Protein AF-A0A2E9QTX5-F1 (afdb_monomer_lite)

Foldseek 3Di:
DPPPDPVVVVVVVVVVVPPPPPDDDPDDDPDPDLPQCADAQDKDFAPDDDPAWPFDGFMWGQHPSNDTDDGPPTDAADPDADAPPQTRRNRPRDGRPPD

pLDDT: mean 77.09, std 17.03, range [49.81, 96.06]

Radius of gyration: 29.57 Å; chains: 1; bounding box: 47×51×84 Å

Structure (mmCIF, N/CA/C/O backbone):
data_AF-A0A2E9QTX5-F1
#
_entry.id   AF-A0A2E9QTX5-F1
#
loop_
_atom_site.group_PDB
_atom_site.id
_atom_site.type_symbol
_atom_site.label_atom_id
_atom_site.label_alt_id
_atom_site.label_comp_id
_atom_site.label_asym_id
_atom_site.label_entity_id
_atom_site.label_seq_id
_atom_site.pdbx_PDB_ins_code
_atom_site.Cartn_x
_atom_site.Cartn_y
_atom_site.Cartn_z
_atom_site.occupancy
_atom_site.B_iso_or_equiv
_atom_site.auth_seq_id
_atom_site.auth_comp_id
_atom_site.auth_asym_id
_atom_site.auth_atom_id
_atom_site.pdbx_PDB_model_num
ATOM 1 N N . MET A 1 1 ? -26.611 42.057 64.306 1.00 53.81 1 MET A N 1
ATOM 2 C CA . MET A 1 1 ? -26.117 42.744 63.089 1.00 53.81 1 MET A CA 1
ATOM 3 C C . MET A 1 1 ? -24.756 42.176 62.690 1.00 53.81 1 MET A C 1
ATOM 5 O O . MET A 1 1 ? -23.754 42.643 63.208 1.00 53.81 1 MET A O 1
ATOM 9 N N . LYS A 1 2 ? -24.705 41.126 61.858 1.00 53.16 2 LYS A N 1
ATOM 10 C CA . LYS A 1 2 ? -23.488 40.631 61.167 1.00 53.16 2 LYS A CA 1
ATOM 11 C C . LYS A 1 2 ? -23.891 39.534 60.163 1.00 53.16 2 LYS A C 1
ATOM 13 O O . LYS A 1 2 ? -23.392 38.423 60.193 1.00 53.16 2 LYS A O 1
ATOM 18 N N . LEU A 1 3 ? -24.843 39.861 59.285 1.00 52.75 3 LEU A N 1
ATOM 19 C CA . LEU A 1 3 ? -25.318 38.980 58.206 1.00 52.75 3 LEU A CA 1
ATOM 20 C C . LEU A 1 3 ? -24.859 39.477 56.816 1.00 52.75 3 LEU A C 1
ATOM 22 O O . LEU A 1 3 ? -25.547 39.262 55.831 1.00 52.75 3 LEU A O 1
ATOM 26 N N . SER A 1 4 ? -23.733 40.204 56.733 1.00 59.56 4 SER A N 1
ATOM 27 C CA . SER A 1 4 ? -23.354 40.972 55.524 1.00 59.56 4 SER A CA 1
ATOM 28 C C . SER A 1 4 ? -21.885 40.823 55.086 1.00 59.56 4 SER A C 1
ATOM 30 O O . SER A 1 4 ? -21.352 41.662 54.373 1.00 59.56 4 SER A O 1
ATOM 32 N N . ARG A 1 5 ? -21.167 39.781 55.529 1.00 57.72 5 ARG A N 1
ATOM 33 C CA . ARG A 1 5 ? -19.765 39.560 55.092 1.00 57.72 5 ARG A CA 1
ATOM 34 C C . ARG A 1 5 ? -19.492 38.195 54.473 1.00 57.72 5 ARG A C 1
ATOM 36 O O . ARG A 1 5 ? -18.576 38.078 53.672 1.00 57.72 5 ARG A O 1
ATOM 43 N N . VAL A 1 6 ? -20.316 37.192 54.770 1.00 56.25 6 VAL A N 1
ATOM 44 C CA . VAL A 1 6 ? -20.178 35.853 54.173 1.00 56.25 6 VAL A CA 1
ATOM 45 C C . VAL A 1 6 ? -20.800 35.810 52.773 1.00 56.25 6 VAL A C 1
ATOM 47 O O . VAL A 1 6 ? -20.223 35.226 51.865 1.00 56.25 6 VAL A O 1
ATOM 50 N N . LEU A 1 7 ? -21.915 36.516 52.555 1.00 53.38 7 LEU A N 1
ATOM 51 C CA . LEU A 1 7 ? -22.621 36.509 51.269 1.00 53.38 7 LEU A CA 1
ATOM 52 C C . LEU A 1 7 ? -21.856 37.241 50.145 1.00 53.38 7 LEU A C 1
ATOM 54 O O . LEU A 1 7 ? -22.000 36.893 48.977 1.00 53.38 7 LEU A O 1
ATOM 58 N N . TRP A 1 8 ? -20.997 38.208 50.488 1.00 52.06 8 TRP A N 1
ATOM 59 C CA . TRP A 1 8 ? -20.200 38.959 49.505 1.00 52.06 8 TRP A CA 1
ATOM 60 C C . TRP A 1 8 ? -18.969 38.180 49.009 1.00 52.06 8 TRP A C 1
ATOM 62 O O . TRP A 1 8 ? -18.573 38.318 47.856 1.00 52.06 8 TRP A O 1
ATOM 72 N N . LEU A 1 9 ? -18.411 37.289 49.838 1.00 53.41 9 LEU A N 1
ATOM 73 C CA . LEU A 1 9 ? -17.314 36.399 49.438 1.00 53.41 9 LEU A CA 1
ATOM 74 C C . LEU A 1 9 ? -17.781 35.306 48.465 1.00 53.41 9 LEU A C 1
ATOM 76 O O . LEU A 1 9 ? -17.058 34.986 47.527 1.00 53.41 9 LEU A O 1
ATOM 80 N N . VAL A 1 10 ? -19.001 34.785 48.625 1.00 56.72 10 VAL A N 1
ATOM 81 C CA . VAL A 1 10 ? -19.537 33.731 47.741 1.00 56.72 10 VAL A CA 1
ATOM 82 C C . VAL A 1 10 ? -19.856 34.270 46.338 1.00 56.72 10 VAL A C 1
ATOM 84 O O . VAL A 1 10 ? -19.651 33.573 45.350 1.00 56.72 10 VAL A O 1
ATOM 87 N N . MET A 1 11 ? -20.278 35.532 46.221 1.00 54.53 11 MET A N 1
ATOM 88 C CA . MET A 1 11 ? -20.607 36.153 44.928 1.00 54.53 11 MET A CA 1
ATOM 89 C C . MET A 1 11 ? -19.370 36.518 44.082 1.00 54.53 11 MET A C 1
ATOM 91 O O . MET A 1 11 ? -19.462 36.526 42.858 1.00 54.53 11 MET A O 1
ATOM 95 N N . CYS A 1 12 ? -18.203 36.764 44.694 1.00 52.91 12 CYS A N 1
ATOM 96 C CA . CYS A 1 12 ? -16.970 37.072 43.950 1.00 52.91 12 CYS A CA 1
ATOM 97 C C . CYS A 1 12 ? -16.280 35.827 43.370 1.00 52.91 12 CYS A C 1
ATOM 99 O O . CYS A 1 12 ? -15.712 35.893 42.283 1.00 52.91 12 CYS A O 1
ATOM 101 N N . VAL A 1 13 ? -16.336 34.680 44.056 1.00 55.06 13 VAL A N 1
ATOM 102 C CA . VAL A 1 13 ? -15.644 33.459 43.595 1.00 55.06 13 VAL A CA 1
ATOM 103 C C . VAL A 1 13 ? -16.337 32.847 42.369 1.00 55.06 13 VAL A C 1
ATOM 105 O O . VAL A 1 13 ? -15.664 32.316 41.491 1.00 55.06 13 VAL A O 1
ATOM 108 N N . CYS A 1 14 ? -17.657 33.006 42.229 1.00 51.28 14 CYS A N 1
ATOM 109 C CA . CYS A 1 14 ? -18.395 32.507 41.062 1.00 51.28 14 CYS A CA 1
ATOM 110 C C . CYS A 1 14 ? -18.106 33.284 39.762 1.00 51.28 14 CYS A C 1
ATOM 112 O O . CYS A 1 14 ? -18.228 32.716 38.678 1.00 51.28 14 CYS A O 1
ATOM 114 N N . ALA A 1 15 ? -17.690 34.555 39.845 1.00 51.72 15 ALA A N 1
ATOM 115 C CA . ALA A 1 15 ? -17.413 35.385 38.668 1.00 51.72 15 ALA A CA 1
ATOM 116 C C . ALA A 1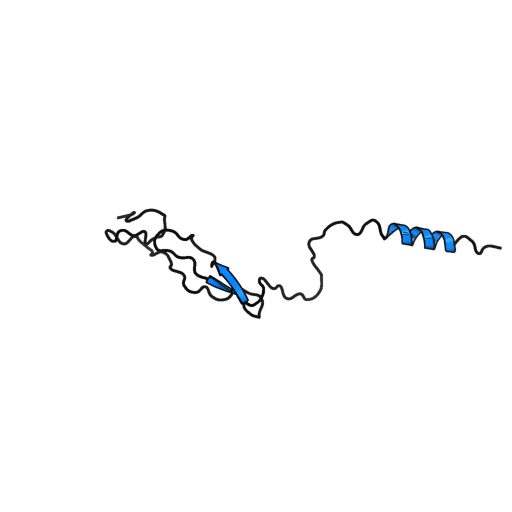 15 ? -16.031 35.122 38.033 1.00 51.72 15 ALA A C 1
ATOM 118 O O . ALA A 1 15 ? -15.837 35.406 36.854 1.00 51.72 15 ALA A O 1
ATOM 119 N N . PHE A 1 16 ? -15.078 34.542 38.772 1.00 51.06 16 PHE A N 1
ATOM 120 C CA . PHE A 1 16 ? -13.738 34.231 38.249 1.00 51.06 16 PHE A CA 1
ATOM 121 C C . PHE A 1 16 ? -13.630 32.858 37.573 1.00 51.06 16 PHE A C 1
ATOM 123 O O . PHE A 1 16 ? -12.691 32.625 36.816 1.00 51.06 16 PHE A O 1
ATOM 130 N N . ILE A 1 17 ? -14.592 31.957 37.795 1.00 54.03 17 ILE A N 1
ATOM 131 C CA . ILE A 1 17 ? -14.564 30.599 37.222 1.00 54.03 17 ILE A CA 1
ATOM 132 C C . ILE A 1 17 ? -14.967 30.602 35.732 1.00 54.03 17 ILE A C 1
ATOM 134 O O . ILE A 1 17 ? -14.621 29.683 34.997 1.00 54.03 17 ILE A O 1
ATOM 138 N N . TRP A 1 18 ? -15.617 31.663 35.242 1.00 50.91 18 TRP A N 1
ATOM 139 C CA . TRP A 1 18 ? -16.029 31.770 33.835 1.00 50.91 18 TRP A CA 1
ATOM 140 C C . TRP A 1 18 ? -14.955 32.310 32.875 1.00 50.91 18 TRP A C 1
ATOM 142 O O . TRP A 1 18 ? -15.164 32.250 31.667 1.00 50.91 18 TRP A O 1
ATOM 152 N N . LEU A 1 19 ? -13.802 32.807 33.352 1.00 52.25 19 LEU A N 1
ATOM 153 C CA . LEU A 1 19 ? -12.812 33.466 32.477 1.00 52.25 19 LEU A CA 1
ATOM 154 C C . LEU A 1 19 ? -11.597 32.607 32.075 1.00 52.25 19 LEU A C 1
ATOM 156 O O . LEU A 1 19 ? -10.712 33.103 31.382 1.00 52.25 19 LEU A O 1
ATOM 160 N N . THR A 1 20 ? -11.516 31.335 32.475 1.00 54.94 20 THR A N 1
ATOM 161 C CA . THR A 1 20 ? -10.357 30.471 32.153 1.00 54.94 20 THR A CA 1
ATOM 162 C C . THR A 1 20 ? -10.678 29.245 31.295 1.00 54.94 20 THR A C 1
ATOM 164 O O . THR A 1 20 ? -9.761 28.503 30.948 1.00 54.94 20 THR A O 1
ATOM 167 N N . ALA A 1 21 ? -11.922 29.056 30.847 1.00 53.56 21 ALA A N 1
ATOM 168 C CA . ALA A 1 21 ? -12.326 27.910 30.019 1.00 53.56 21 ALA A CA 1
ATOM 169 C C . ALA A 1 21 ? -11.963 28.030 28.518 1.00 53.56 21 ALA A C 1
ATOM 171 O O . ALA A 1 21 ? -12.624 27.443 27.668 1.00 53.56 21 ALA A O 1
ATOM 172 N N . ALA A 1 22 ? -10.911 28.778 28.172 1.00 55.12 22 ALA A N 1
ATOM 173 C CA . ALA A 1 22 ? -10.412 28.896 26.800 1.00 55.12 22 ALA A CA 1
ATOM 174 C C . ALA A 1 22 ? -8.886 28.738 26.748 1.00 55.12 22 ALA A C 1
ATOM 176 O O . ALA A 1 22 ? -8.150 29.608 26.290 1.00 55.12 22 ALA A O 1
ATOM 177 N N . ARG A 1 23 ? -8.390 27.600 27.229 1.00 57.97 23 ARG A N 1
ATOM 178 C CA . ARG A 1 23 ? -7.135 27.035 26.729 1.00 57.97 23 ARG A CA 1
ATOM 179 C C . ARG A 1 23 ? -7.491 25.706 26.087 1.0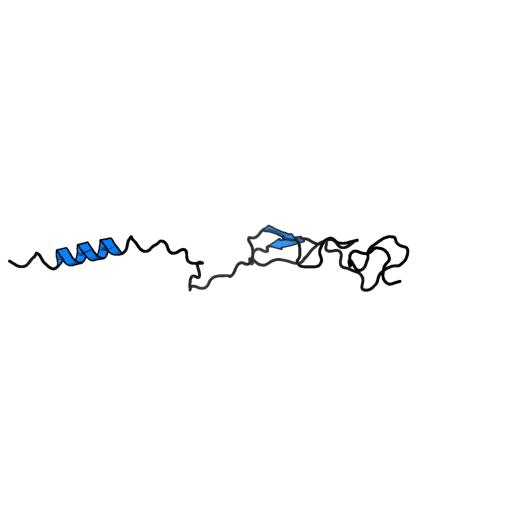0 57.97 23 ARG A C 1
ATOM 181 O O . ARG A 1 23 ? -7.839 24.765 26.790 1.00 57.97 23 ARG A O 1
ATOM 188 N N . GLY A 1 24 ? -7.478 25.685 24.754 1.00 55.94 24 GLY A N 1
ATOM 189 C CA . GLY A 1 24 ? -7.676 24.484 23.953 1.00 55.94 24 GLY A CA 1
ATOM 190 C C . GLY A 1 24 ? -6.670 23.422 24.371 1.00 55.94 24 GLY A C 1
ATOM 191 O O . GLY A 1 24 ? -5.486 23.523 24.063 1.00 55.94 24 GLY A O 1
ATOM 192 N N . GLY A 1 25 ? -7.160 22.450 25.132 1.00 50.28 25 GLY A N 1
ATOM 193 C CA . GLY A 1 25 ? -6.478 21.201 25.395 1.00 50.28 25 GLY A CA 1
ATOM 194 C C . GLY A 1 25 ? -6.751 20.240 24.248 1.00 50.28 25 GLY A C 1
ATOM 195 O O . GLY A 1 25 ? -7.894 20.084 23.818 1.00 50.28 25 GLY A O 1
ATOM 196 N N . SER A 1 26 ? -5.705 19.567 23.783 1.00 59.75 26 SER A N 1
ATOM 197 C CA . SER A 1 26 ? -5.839 18.223 23.238 1.00 59.75 26 SER A CA 1
ATOM 198 C C . SER A 1 26 ? -6.479 17.359 24.326 1.00 59.75 26 SER A C 1
ATOM 200 O O . SER A 1 26 ? -5.894 17.101 25.378 1.00 59.75 26 SER A O 1
ATOM 202 N N . ALA A 1 27 ? -7.742 17.013 24.097 1.00 52.31 27 ALA A N 1
ATOM 203 C CA . ALA A 1 27 ? -8.559 16.197 24.972 1.00 52.31 27 ALA A CA 1
ATOM 204 C C . ALA A 1 27 ? -7.905 14.824 25.197 1.00 52.31 27 ALA A C 1
ATOM 206 O O . ALA A 1 27 ? -7.913 13.971 24.318 1.00 52.31 27 ALA A O 1
ATOM 207 N N . GLY A 1 28 ? -7.347 14.616 26.388 1.00 54.41 28 GLY A N 1
ATOM 208 C CA . GLY A 1 28 ? -7.042 13.299 26.934 1.00 54.41 28 GLY A CA 1
ATOM 209 C C . GLY A 1 28 ? -7.897 13.088 28.176 1.00 54.41 28 GLY A C 1
ATOM 210 O O . GLY A 1 28 ? -7.574 13.610 29.242 1.00 54.41 28 GLY A O 1
ATOM 211 N N . CYS A 1 29 ? -9.014 12.375 28.042 1.00 50.88 29 CYS A N 1
ATOM 212 C CA . CYS A 1 29 ? -9.846 11.988 29.178 1.00 50.88 29 CYS A CA 1
ATOM 213 C C . CYS A 1 29 ? -9.294 10.699 29.805 1.00 50.88 29 CYS A C 1
ATOM 215 O O . CYS A 1 29 ? -9.139 9.681 29.138 1.00 50.88 29 CYS A O 1
ATOM 217 N N . LEU A 1 30 ? -9.017 10.744 31.110 1.00 57.69 30 LEU A N 1
ATOM 218 C CA . LEU A 1 30 ? -8.712 9.578 31.937 1.00 57.69 30 LEU A CA 1
ATOM 219 C C . LEU A 1 30 ? -10.015 8.819 32.232 1.00 57.69 30 LEU A C 1
ATOM 221 O O . LEU A 1 30 ? -10.738 9.147 33.169 1.00 57.69 30 LEU A O 1
ATOM 225 N N . GLY A 1 31 ? -10.326 7.820 31.415 1.00 49.81 31 GLY A N 1
ATOM 226 C CA . GLY A 1 31 ? -11.432 6.883 31.616 1.00 49.81 31 GLY A CA 1
ATOM 227 C C . GLY A 1 31 ? -11.444 5.903 30.456 1.00 49.81 31 GLY A C 1
ATOM 228 O O . GLY A 1 31 ? -11.350 6.375 29.336 1.00 49.81 31 GLY A O 1
ATOM 229 N N . GLY A 1 32 ? -11.477 4.591 30.726 1.00 55.19 32 GLY A N 1
ATOM 230 C CA . GLY A 1 32 ? -11.273 3.492 29.764 1.00 55.19 32 GLY A CA 1
ATOM 231 C C . GLY A 1 32 ? -11.786 3.772 28.351 1.00 55.19 32 GLY A C 1
ATOM 232 O O . GLY A 1 32 ? -12.929 3.462 28.030 1.00 55.19 32 GLY A O 1
ATOM 233 N N . TYR A 1 33 ? -10.927 4.383 27.539 1.00 59.94 33 TYR A N 1
ATOM 234 C CA . TYR A 1 33 ? -11.237 4.849 26.204 1.00 59.94 33 TYR A CA 1
ATOM 235 C C . TYR A 1 33 ? -10.680 3.812 25.242 1.00 59.94 33 TYR A C 1
ATOM 237 O O . TYR A 1 33 ? -9.483 3.530 25.228 1.00 59.94 33 TYR A O 1
ATOM 245 N N . GLU A 1 34 ? -11.572 3.207 24.473 1.00 65.00 34 GLU A N 1
ATOM 246 C CA . GLU A 1 34 ? -11.195 2.453 23.290 1.00 65.00 34 GLU A CA 1
ATOM 247 C C . GLU A 1 34 ? -10.500 3.441 22.343 1.00 65.00 34 GLU A C 1
ATOM 249 O O . GLU A 1 34 ? -11.093 4.439 21.927 1.00 65.00 34 GLU A O 1
ATOM 254 N N . TYR A 1 35 ? -9.196 3.263 22.113 1.00 71.38 35 TYR A N 1
ATOM 255 C CA . TYR A 1 35 ? -8.451 4.094 21.172 1.00 71.38 35 TYR A CA 1
ATOM 256 C C . TYR A 1 35 ? -8.811 3.633 19.764 1.00 71.38 35 TYR A C 1
ATOM 258 O O . TYR A 1 35 ? -8.271 2.654 19.258 1.00 71.38 35 TYR A O 1
ATOM 266 N N . VAL A 1 36 ? -9.770 4.328 19.167 1.00 83.19 36 VAL A N 1
ATOM 267 C CA . VAL A 1 36 ? -10.227 4.082 17.805 1.00 83.19 36 VAL A CA 1
ATOM 268 C C . VAL A 1 36 ? -9.297 4.864 16.864 1.00 83.19 36 VAL A C 1
ATOM 270 O O . VAL A 1 36 ? -9.312 6.094 16.861 1.00 83.19 36 VAL A O 1
ATOM 273 N N . GLU A 1 37 ? -8.444 4.169 16.106 1.00 88.19 37 GLU A N 1
ATOM 274 C CA . GLU A 1 37 ? -7.513 4.763 15.129 1.00 88.19 37 GLU A CA 1
ATOM 275 C C . GLU A 1 37 ? -8.255 5.374 13.925 1.00 88.19 37 GLU A C 1
ATOM 277 O O . GLU A 1 37 ? -7.757 6.313 13.301 1.00 88.19 37 GLU A O 1
ATOM 282 N N . CYS A 1 38 ? -9.438 4.856 13.586 1.00 92.62 38 CYS A N 1
ATOM 283 C CA . CYS A 1 38 ? -10.237 5.298 12.442 1.00 92.62 38 CYS A CA 1
ATOM 284 C C . CYS A 1 38 ? -11.737 5.074 12.635 1.00 92.62 38 CYS A C 1
ATOM 286 O O . CYS A 1 38 ? -12.156 4.284 13.475 1.00 92.62 38 CYS A O 1
ATOM 288 N N . LYS A 1 39 ? -12.577 5.742 11.840 1.00 93.81 39 LYS A N 1
ATOM 289 C CA . LYS A 1 39 ? -14.026 5.505 11.884 1.00 93.81 39 LYS A CA 1
ATOM 290 C C . LYS A 1 39 ? -14.403 4.305 11.015 1.00 93.81 39 LYS A C 1
ATOM 292 O O . LYS A 1 39 ? -13.988 4.257 9.866 1.00 93.81 39 LYS A O 1
ATOM 297 N N . GLU A 1 40 ? -15.246 3.395 11.511 1.00 94.56 40 GLU A N 1
ATOM 298 C CA . GLU A 1 40 ? -15.770 2.256 10.735 1.00 94.56 40 GLU A CA 1
ATOM 299 C C . GLU A 1 40 ? -16.224 2.670 9.322 1.00 94.56 40 GLU A C 1
ATOM 301 O O . GLU A 1 40 ? -16.946 3.659 9.142 1.00 94.56 40 GLU A O 1
ATOM 306 N N . GLY A 1 41 ? -15.772 1.910 8.320 1.00 92.94 41 GLY A N 1
ATOM 307 C CA . GLY A 1 41 ? -16.090 2.141 6.911 1.00 92.94 41 GLY A CA 1
ATOM 308 C C . GLY A 1 41 ? -15.302 3.275 6.248 1.00 92.94 41 GLY A C 1
ATOM 309 O O . GLY A 1 41 ? -15.451 3.491 5.047 1.00 92.94 41 GLY A O 1
ATOM 310 N N . GLU A 1 42 ? -14.451 3.993 6.983 1.00 95.69 42 GLU A N 1
ATOM 311 C CA . GLU A 1 42 ? -13.487 4.919 6.392 1.00 95.69 42 GLU A CA 1
ATOM 312 C C . GLU A 1 42 ? -12.493 4.150 5.508 1.00 95.69 42 GLU A C 1
ATOM 314 O O . GLU A 1 42 ? -12.085 3.037 5.842 1.00 95.69 42 GLU A O 1
ATOM 319 N N . GLU A 1 43 ? -12.096 4.736 4.377 1.00 95.06 43 GLU A N 1
ATOM 320 C CA . GLU A 1 43 ? -11.076 4.178 3.486 1.00 95.06 43 GLU A CA 1
ATOM 321 C C . GLU A 1 43 ? -9.833 5.065 3.484 1.00 95.06 43 GLU A C 1
ATOM 323 O O . GLU A 1 43 ? -9.929 6.287 3.353 1.00 95.06 43 GLU A O 1
ATOM 328 N N . ARG A 1 44 ? -8.651 4.444 3.525 1.00 93.19 44 ARG A N 1
ATOM 329 C CA . ARG A 1 44 ? -7.385 5.131 3.244 1.00 93.19 44 ARG A CA 1
ATOM 330 C C . ARG A 1 44 ? -6.499 4.315 2.313 1.00 93.19 44 ARG A C 1
ATOM 332 O O . ARG A 1 44 ? -6.647 3.098 2.184 1.00 93.19 44 ARG A O 1
ATOM 339 N N . ALA A 1 45 ? -5.540 4.992 1.689 1.00 92.19 45 ALA A N 1
ATOM 340 C CA . ALA A 1 45 ? -4.448 4.317 1.002 1.00 92.19 45 ALA A CA 1
ATOM 341 C C . ALA A 1 45 ? -3.632 3.488 2.005 1.00 92.19 45 ALA A C 1
ATOM 343 O O . ALA A 1 45 ? -3.467 3.862 3.172 1.00 92.19 45 ALA A O 1
ATOM 344 N N . CYS A 1 46 ? -3.119 2.346 1.569 1.00 91.06 46 CYS A N 1
ATOM 345 C CA . CYS A 1 46 ? -2.245 1.560 2.420 1.00 91.06 46 CYS A CA 1
ATOM 346 C C . CYS A 1 46 ? -0.911 2.271 2.676 1.00 91.06 46 CYS A C 1
ATOM 348 O O . CYS A 1 46 ? -0.410 2.956 1.785 1.00 91.06 46 CYS A O 1
ATOM 350 N N . PRO A 1 47 ? -0.279 2.060 3.841 1.00 84.88 47 PRO A N 1
ATOM 351 C CA . PRO A 1 47 ? 1.031 2.625 4.118 1.00 84.88 47 PRO A CA 1
ATOM 352 C C . PRO A 1 47 ? 2.079 1.822 3.342 1.00 84.88 47 PRO A C 1
ATOM 354 O O . PRO A 1 47 ? 2.106 0.593 3.431 1.00 84.88 47 PRO A O 1
ATOM 357 N N . GLY A 1 48 ? 2.928 2.478 2.563 1.00 77.94 48 GLY A N 1
ATOM 358 C CA . GLY A 1 48 ? 3.890 1.788 1.707 1.00 77.94 48 GLY A CA 1
ATOM 359 C C . GLY A 1 48 ? 4.479 2.702 0.637 1.00 77.94 48 GLY A C 1
ATOM 360 O O . GLY A 1 48 ? 4.268 3.916 0.711 1.00 77.94 48 GLY A O 1
ATOM 361 N N . PRO A 1 49 ? 5.223 2.134 -0.329 1.00 70.50 49 PRO A N 1
ATOM 362 C CA . PRO A 1 49 ? 5.806 2.905 -1.417 1.00 70.50 49 PRO A CA 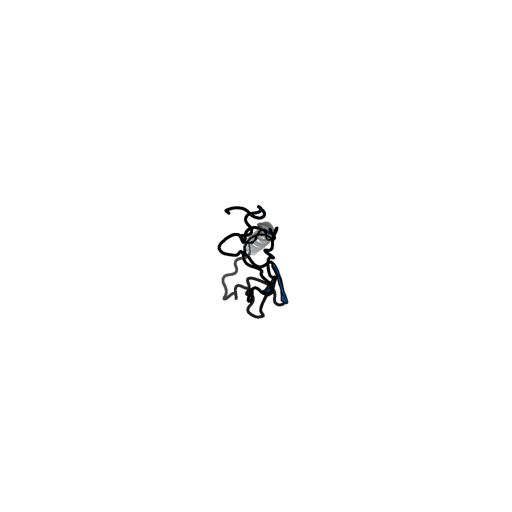1
ATOM 363 C C . PRO A 1 49 ? 4.720 3.649 -2.198 1.00 70.50 49 PRO A C 1
ATOM 365 O O . PRO A 1 49 ? 3.570 3.207 -2.295 1.00 70.50 49 PRO A O 1
ATOM 368 N N . ALA A 1 50 ? 5.094 4.825 -2.700 1.00 71.81 50 ALA A N 1
ATOM 369 C CA . ALA A 1 50 ? 4.222 5.644 -3.526 1.00 71.81 50 ALA A CA 1
ATOM 370 C C . ALA A 1 50 ? 3.846 4.902 -4.820 1.00 71.81 50 ALA A C 1
ATOM 372 O O . ALA A 1 50 ? 4.445 3.888 -5.169 1.00 71.81 50 ALA A O 1
ATOM 373 N N . ALA A 1 51 ? 2.846 5.423 -5.532 1.00 81.88 51 ALA A N 1
ATOM 374 C CA . ALA A 1 51 ? 2.463 4.914 -6.844 1.00 81.88 51 ALA A CA 1
ATOM 375 C C . ALA A 1 51 ? 3.560 5.232 -7.881 1.00 81.88 51 ALA A C 1
ATOM 377 O O . ALA A 1 51 ? 3.483 6.252 -8.567 1.00 81.88 51 ALA A O 1
ATOM 378 N N . VAL A 1 52 ? 4.605 4.408 -7.917 1.00 86.00 52 VAL A N 1
ATOM 379 C CA . VAL A 1 52 ? 5.790 4.545 -8.772 1.00 86.00 52 VAL A CA 1
ATOM 380 C C . VAL A 1 52 ? 5.888 3.302 -9.647 1.00 86.00 52 VAL A C 1
ATOM 382 O O . VAL A 1 52 ? 5.686 2.195 -9.155 1.00 86.00 52 VAL A O 1
ATOM 385 N N . GLY A 1 53 ? 6.145 3.487 -10.943 1.00 84.88 53 GLY A N 1
ATOM 386 C CA . GLY A 1 53 ? 6.219 2.373 -11.882 1.00 84.88 53 GLY A CA 1
ATOM 387 C C . GLY A 1 53 ? 4.927 1.556 -11.912 1.00 84.88 53 GLY A C 1
ATOM 388 O O . GLY A 1 53 ? 3.831 2.099 -12.094 1.00 84.88 53 GLY A O 1
ATOM 389 N N . ILE A 1 54 ? 5.059 0.242 -11.723 1.00 87.00 54 ILE A N 1
ATOM 390 C CA . ILE A 1 54 ? 3.914 -0.673 -11.625 1.00 87.00 54 ILE A CA 1
ATOM 391 C C . ILE A 1 54 ? 3.285 -0.716 -10.228 1.00 87.00 54 ILE A C 1
ATOM 393 O O . ILE A 1 54 ? 2.177 -1.239 -10.080 1.00 87.00 54 ILE A O 1
ATOM 397 N N . CYS A 1 55 ? 3.960 -0.187 -9.202 1.00 89.00 55 CYS A N 1
ATOM 398 C CA . CYS A 1 55 ? 3.464 -0.242 -7.837 1.00 89.00 55 CYS A CA 1
ATOM 399 C C . CYS A 1 55 ? 2.229 0.631 -7.672 1.00 89.00 55 CYS A C 1
ATOM 401 O O . CYS A 1 55 ? 2.228 1.832 -7.947 1.00 89.00 55 CYS A O 1
ATOM 403 N N . THR A 1 56 ? 1.173 0.034 -7.128 1.00 87.81 56 THR A N 1
ATOM 404 C CA . THR A 1 56 ? -0.041 0.748 -6.752 1.00 87.81 56 THR A CA 1
ATOM 405 C C . THR A 1 56 ? -0.259 0.623 -5.253 1.00 87.81 56 THR A C 1
ATOM 407 O O . THR A 1 56 ? -0.302 -0.499 -4.727 1.00 87.81 56 THR A O 1
ATOM 410 N N . PRO A 1 57 ? -0.455 1.745 -4.538 1.00 84.62 57 PRO A N 1
ATOM 411 C CA . PRO A 1 57 ? -0.882 1.676 -3.157 1.00 84.62 57 PRO A CA 1
ATOM 412 C C . PRO A 1 57 ? -2.274 1.042 -3.136 1.00 84.62 57 PRO A C 1
ATOM 414 O O . PRO A 1 57 ? -3.210 1.532 -3.768 1.00 84.62 57 PRO A O 1
ATOM 417 N N . GLY A 1 58 ? -2.399 -0.071 -2.417 1.00 90.88 58 GLY A N 1
ATOM 418 C CA . GLY A 1 58 ? -3.699 -0.671 -2.149 1.00 90.88 58 GLY A CA 1
ATOM 419 C C . GLY A 1 58 ? -4.577 0.245 -1.292 1.00 90.88 58 GLY A C 1
ATOM 420 O O . GLY A 1 58 ? -4.172 1.341 -0.886 1.00 90.88 58 GLY A O 1
ATOM 421 N N . LYS A 1 59 ? -5.763 -0.238 -0.940 1.00 93.25 59 LYS A N 1
ATOM 422 C CA . LYS A 1 59 ? -6.656 0.416 0.020 1.00 93.25 59 LYS A CA 1
ATOM 423 C C . LYS A 1 59 ? -6.892 -0.468 1.233 1.00 93.25 59 LYS A C 1
ATOM 425 O O . LYS A 1 59 ? -6.875 -1.689 1.131 1.00 93.25 59 LYS A O 1
ATOM 430 N N . GLN A 1 60 ? -7.124 0.168 2.369 1.00 95.44 60 GLN A N 1
ATOM 431 C CA . GLN A 1 60 ? -7.556 -0.487 3.598 1.00 95.44 60 GLN A CA 1
ATOM 432 C C . GLN A 1 60 ? -8.802 0.227 4.117 1.00 95.44 60 GLN A C 1
ATOM 434 O O . GLN A 1 60 ? -8.903 1.457 4.034 1.00 95.44 60 GLN A O 1
ATOM 439 N N . SER A 1 61 ? -9.732 -0.555 4.651 1.00 96.06 61 SER A N 1
ATOM 440 C CA . SER A 1 61 ? -10.972 -0.057 5.240 1.00 96.06 61 SER A CA 1
ATOM 441 C C . SER A 1 61 ? -10.896 -0.171 6.755 1.00 96.06 61 SER A C 1
ATOM 443 O O . SER A 1 61 ? -10.327 -1.124 7.292 1.00 96.06 61 SER A O 1
ATOM 445 N N . CYS A 1 62 ? -11.451 0.811 7.450 1.00 96.06 62 CYS A N 1
ATOM 446 C CA . CYS A 1 62 ? -11.523 0.781 8.895 1.00 96.06 62 CYS A CA 1
ATOM 447 C C . CYS A 1 62 ? -12.572 -0.229 9.361 1.00 96.06 62 CYS A C 1
ATOM 449 O O . CYS A 1 62 ? -13.718 -0.211 8.905 1.00 96.06 62 CYS A O 1
ATOM 451 N N . THR A 1 63 ? -12.167 -1.097 10.279 1.00 94.38 63 THR A N 1
ATOM 452 C CA . THR A 1 63 ? -13.024 -2.126 10.871 1.00 94.38 63 THR A CA 1
ATOM 453 C C . THR A 1 63 ? -13.917 -1.549 11.972 1.00 94.38 63 THR A C 1
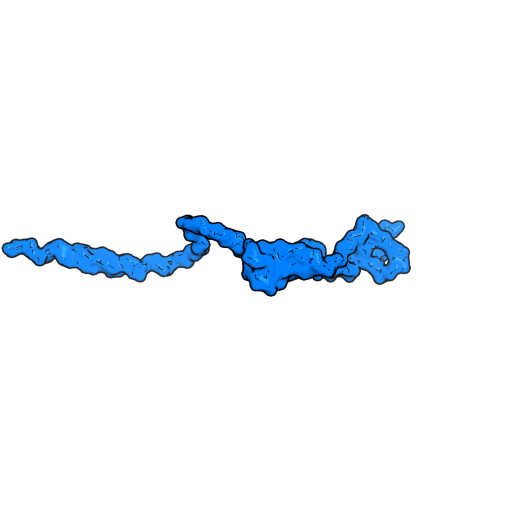ATOM 455 O O . THR A 1 63 ? -13.659 -0.463 12.490 1.00 94.38 63 THR A O 1
ATOM 458 N N . GLU A 1 64 ? -14.939 -2.303 12.382 1.00 92.56 64 GLU A N 1
ATOM 459 C CA . GLU A 1 64 ? -15.800 -1.967 13.532 1.00 92.56 64 GLU A CA 1
ATOM 460 C C . GLU A 1 64 ? -15.004 -1.802 14.838 1.00 92.56 64 GLU A C 1
ATOM 462 O O . GLU A 1 64 ? -15.380 -1.019 15.704 1.00 92.56 64 GLU A O 1
ATOM 467 N N . ALA A 1 65 ? -13.863 -2.490 14.959 1.00 90.75 65 ALA A N 1
ATOM 468 C CA . ALA A 1 65 ? -12.948 -2.371 16.094 1.00 90.75 65 ALA A CA 1
ATOM 469 C C . ALA A 1 65 ? -12.147 -1.055 16.097 1.00 90.75 65 ALA A C 1
ATOM 471 O O . ALA A 1 65 ? -11.286 -0.858 16.953 1.00 90.75 65 ALA A O 1
ATOM 472 N N . GLY A 1 66 ? -12.379 -0.166 15.126 1.00 92.38 66 GLY A N 1
ATOM 473 C CA . GLY A 1 66 ? -11.705 1.123 15.070 1.00 92.38 66 GLY A CA 1
ATOM 474 C C . GLY A 1 66 ? -10.260 1.061 14.602 1.00 92.38 66 GLY A C 1
ATOM 475 O O . GLY A 1 66 ? -9.507 2.002 14.825 1.00 92.38 66 GLY A O 1
ATOM 476 N N . VAL A 1 67 ? -9.855 -0.048 13.989 1.00 93.50 67 VAL A N 1
ATOM 477 C CA . VAL A 1 67 ? -8.504 -0.258 13.462 1.00 93.50 67 VAL A CA 1
ATOM 478 C C . VAL A 1 67 ? -8.565 -0.527 11.972 1.00 93.50 67 VAL A C 1
ATOM 480 O O . VAL A 1 67 ? -9.559 -1.050 11.457 1.00 93.50 67 VAL A O 1
ATOM 483 N N . TRP A 1 68 ? -7.498 -0.183 11.264 1.00 95.06 68 TRP A N 1
ATOM 484 C CA . TRP A 1 68 ? -7.432 -0.431 9.833 1.00 95.06 68 TRP A CA 1
ATOM 485 C C . TRP A 1 68 ? -7.267 -1.916 9.532 1.00 95.06 68 TRP A C 1
ATOM 487 O O . TRP A 1 68 ? -6.439 -2.594 10.138 1.00 95.06 68 TRP A O 1
ATOM 497 N N . GLY A 1 69 ? -8.080 -2.407 8.599 1.00 93.94 69 GLY A N 1
ATOM 498 C CA . GLY A 1 69 ? -8.031 -3.785 8.138 1.00 93.94 69 GLY A CA 1
ATOM 499 C C . GLY A 1 69 ? -6.854 -4.070 7.207 1.00 93.94 69 GLY A C 1
ATOM 500 O O . GLY A 1 69 ? -5.936 -3.266 7.036 1.00 93.94 69 GLY A O 1
ATOM 501 N N . GLU A 1 70 ? -6.898 -5.239 6.575 1.00 92.75 70 GLU A N 1
ATOM 502 C CA . GLU A 1 70 ? -5.871 -5.642 5.620 1.00 92.75 70 GLU A CA 1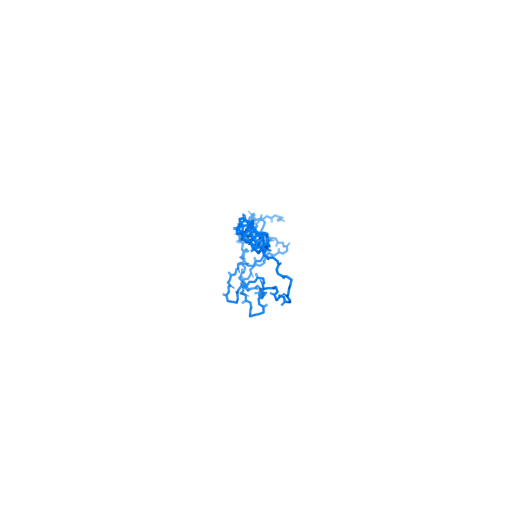
ATOM 503 C C . GLU A 1 70 ? -5.809 -4.705 4.412 1.00 92.75 70 GLU A C 1
ATOM 505 O O . GLU A 1 70 ? -6.814 -4.179 3.926 1.00 92.75 70 GLU A O 1
ATOM 510 N N . CYS A 1 71 ? -4.594 -4.530 3.900 1.00 92.56 71 CYS A N 1
ATOM 511 C CA . CYS A 1 71 ? -4.378 -3.811 2.663 1.00 92.56 71 CYS A CA 1
ATOM 512 C C . CYS A 1 71 ? -4.764 -4.682 1.465 1.00 92.56 71 CYS A C 1
ATOM 514 O O . CYS A 1 71 ? -4.142 -5.715 1.223 1.00 92.56 71 CYS A O 1
ATOM 516 N N . GLN A 1 72 ? -5.730 -4.229 0.673 1.00 92.44 72 GLN A N 1
ATOM 517 C CA . GLN A 1 72 ? -6.197 -4.923 -0.522 1.00 92.44 72 GLN A CA 1
ATOM 518 C C . GLN A 1 72 ? -5.797 -4.179 -1.797 1.00 92.44 72 GLN A C 1
ATOM 520 O O . GLN A 1 72 ? -5.761 -2.949 -1.836 1.00 92.44 72 GLN A O 1
ATOM 525 N N . GLY A 1 73 ? -5.501 -4.930 -2.861 1.00 88.62 73 GLY A N 1
ATOM 526 C CA . GLY A 1 73 ? -5.173 -4.363 -4.175 1.00 88.62 73 GLY A CA 1
ATOM 527 C C . GLY A 1 73 ? -3.822 -3.644 -4.241 1.00 88.62 73 GLY A C 1
ATOM 528 O O . GLY A 1 73 ? -3.618 -2.804 -5.113 1.00 88.62 73 GLY A O 1
ATOM 529 N N . ARG A 1 74 ? -2.905 -3.939 -3.311 1.00 88.94 74 ARG A N 1
ATOM 530 C CA . ARG A 1 74 ? -1.520 -3.472 -3.405 1.00 88.94 74 ARG A CA 1
ATOM 531 C C . ARG A 1 74 ? -0.789 -4.262 -4.486 1.00 88.94 74 ARG A C 1
ATOM 533 O O . ARG A 1 74 ? -0.829 -5.488 -4.465 1.00 88.94 74 ARG A O 1
ATOM 540 N N . VAL A 1 75 ? -0.066 -3.551 -5.343 1.00 87.25 75 VAL A N 1
ATOM 541 C CA . VAL A 1 75 ? 1.010 -4.126 -6.157 1.00 87.25 75 VAL A CA 1
ATOM 542 C C . VAL A 1 75 ? 2.319 -3.745 -5.478 1.00 87.25 75 VAL A C 1
ATOM 544 O O . VAL A 1 75 ? 2.572 -2.562 -5.245 1.00 87.25 75 VAL A O 1
ATOM 547 N N . THR A 1 76 ? 3.076 -4.749 -5.046 1.00 82.62 76 THR A N 1
ATOM 548 C CA . THR A 1 76 ? 4.394 -4.580 -4.425 1.00 82.62 76 THR A CA 1
ATOM 549 C C . THR A 1 76 ? 5.483 -4.601 -5.482 1.00 82.62 76 THR A C 1
ATOM 551 O O . THR A 1 76 ? 5.297 -5.217 -6.527 1.00 82.62 76 THR A O 1
ATOM 554 N N . ALA A 1 77 ? 6.606 -3.963 -5.166 1.00 86.00 77 ALA A N 1
ATOM 555 C CA . ALA A 1 77 ? 7.823 -4.061 -5.952 1.00 86.00 77 ALA A CA 1
ATOM 556 C C . ALA A 1 77 ? 8.314 -5.515 -6.009 1.00 86.00 77 ALA A C 1
ATOM 558 O O . ALA A 1 77 ? 8.192 -6.247 -5.018 1.00 86.00 77 ALA A O 1
ATOM 559 N N . GLU A 1 78 ? 8.865 -5.903 -7.151 1.00 83.69 78 GLU A N 1
ATOM 560 C CA . GLU A 1 78 ? 9.697 -7.094 -7.291 1.00 83.69 78 GLU A CA 1
ATOM 561 C C . GLU A 1 78 ? 11.054 -6.866 -6.597 1.00 83.69 78 GLU A C 1
ATOM 563 O O . GLU A 1 78 ? 11.467 -5.733 -6.349 1.00 83.69 78 GLU A O 1
ATOM 568 N N . GLU A 1 79 ? 11.765 -7.945 -6.251 1.00 82.62 79 GLU A N 1
ATOM 569 C CA . GLU A 1 79 ? 13.093 -7.832 -5.615 1.00 82.62 79 GLU A CA 1
ATOM 570 C C . GLU A 1 79 ? 14.177 -7.318 -6.582 1.00 82.62 79 GLU A C 1
ATOM 572 O O . GLU A 1 79 ? 15.227 -6.850 -6.139 1.00 82.62 79 GLU A O 1
ATOM 577 N N . SER A 1 80 ? 13.935 -7.428 -7.890 1.00 83.06 80 SER A N 1
ATOM 578 C CA . SER A 1 80 ? 14.841 -7.008 -8.958 1.00 83.06 80 SER A CA 1
ATOM 579 C C . SER A 1 80 ? 14.068 -6.627 -10.220 1.00 83.06 80 SER A C 1
ATOM 581 O O . SER A 1 80 ? 13.075 -7.281 -10.540 1.00 83.06 80 SER A O 1
ATOM 583 N N . GLU A 1 81 ? 14.590 -5.658 -10.970 1.00 91.75 81 GLU A N 1
ATOM 584 C CA . GLU A 1 81 ? 14.081 -5.234 -12.280 1.00 91.75 81 GLU A CA 1
ATOM 585 C C . GLU A 1 81 ? 13.992 -6.388 -13.294 1.00 91.75 81 GLU A C 1
ATOM 587 O O . GLU A 1 81 ? 14.904 -7.218 -13.413 1.00 91.75 81 GLU A O 1
ATOM 592 N N . VAL A 1 82 ? 12.899 -6.442 -14.066 1.00 90.38 82 VAL A N 1
ATOM 593 C CA . VAL A 1 82 ? 12.755 -7.393 -15.175 1.00 90.38 82 VAL A CA 1
ATOM 594 C C . VAL A 1 82 ? 13.147 -6.707 -16.479 1.00 90.38 82 VAL A C 1
ATOM 596 O O . VAL A 1 82 ? 12.330 -6.136 -17.191 1.00 90.38 82 VAL A O 1
ATOM 599 N N . CYS A 1 83 ? 14.414 -6.862 -16.848 1.00 91.25 83 CYS A N 1
ATOM 600 C CA . CYS A 1 83 ? 15.007 -6.190 -17.999 1.00 91.25 83 CYS A CA 1
ATOM 601 C C . CYS A 1 83 ? 14.283 -6.430 -19.335 1.00 91.25 83 CYS A C 1
ATOM 603 O O . CYS A 1 83 ? 14.071 -7.568 -19.772 1.00 91.25 83 CYS A O 1
ATOM 605 N N . GLY A 1 84 ? 14.030 -5.336 -20.053 1.00 91.75 84 GLY A N 1
ATOM 606 C CA . GLY A 1 84 ? 13.467 -5.325 -21.400 1.00 91.75 84 GLY A CA 1
ATOM 607 C C . GLY A 1 84 ? 11.946 -5.450 -21.426 1.00 91.75 84 GLY A C 1
ATOM 608 O O . GLY A 1 84 ? 11.383 -5.751 -22.484 1.00 91.75 84 GLY A O 1
ATOM 609 N N . ASN A 1 85 ? 11.279 -5.239 -20.289 1.00 92.25 85 ASN A N 1
ATOM 610 C CA . ASN A 1 85 ? 9.823 -5.238 -20.201 1.00 92.25 85 ASN A CA 1
ATOM 611 C C . ASN A 1 85 ? 9.224 -3.816 -20.269 1.00 92.25 85 ASN A C 1
ATOM 613 O O . ASN A 1 85 ? 7.996 -3.687 -20.344 1.00 92.25 85 ASN A O 1
ATOM 617 N N . SER A 1 86 ? 10.072 -2.774 -20.297 1.00 91.19 86 SER A N 1
ATOM 618 C CA . SER A 1 86 ? 9.680 -1.359 -20.329 1.00 91.19 86 SER A CA 1
ATOM 619 C C . SER A 1 86 ? 8.803 -0.937 -19.152 1.00 91.19 86 SER A C 1
ATOM 621 O O . SER A 1 86 ? 7.916 -0.088 -19.299 1.00 91.19 86 SER A O 1
ATOM 623 N N . LYS A 1 87 ? 9.040 -1.540 -17.990 1.00 90.44 87 LYS A N 1
ATOM 624 C CA . LYS A 1 87 ? 8.413 -1.226 -16.710 1.00 90.44 87 LYS A CA 1
ATOM 625 C C . LYS A 1 87 ? 9.494 -0.955 -15.663 1.00 90.44 87 LYS A C 1
ATOM 627 O O . LYS A 1 87 ? 10.672 -1.164 -15.897 1.00 90.44 87 LYS A O 1
ATOM 632 N N . ASP A 1 88 ? 9.040 -0.382 -14.562 1.00 89.69 88 ASP A N 1
ATOM 633 C CA . ASP A 1 88 ? 9.795 -0.156 -13.331 1.00 89.69 88 ASP A CA 1
ATOM 634 C C . ASP A 1 88 ? 9.161 -1.120 -12.324 1.00 89.69 88 ASP A C 1
ATOM 636 O O . ASP A 1 88 ? 8.035 -0.878 -11.864 1.00 89.69 88 ASP A O 1
ATOM 640 N N . ASP A 1 89 ? 9.785 -2.286 -12.172 1.00 90.50 89 ASP A N 1
ATOM 641 C CA . ASP A 1 89 ? 9.281 -3.436 -11.418 1.00 90.50 89 ASP A CA 1
ATOM 642 C C . ASP A 1 89 ? 9.692 -3.373 -9.945 1.00 90.50 89 ASP A C 1
ATOM 644 O O . ASP A 1 89 ? 8.946 -3.844 -9.084 1.00 90.50 89 ASP A O 1
ATOM 648 N N . ASP A 1 90 ? 10.840 -2.769 -9.640 1.00 89.88 90 ASP A N 1
ATOM 649 C CA . ASP A 1 90 ? 11.328 -2.524 -8.284 1.00 89.88 90 ASP A CA 1
ATOM 650 C C . ASP A 1 90 ? 10.771 -1.214 -7.680 1.00 89.88 90 ASP A C 1
ATOM 652 O O . ASP A 1 90 ? 10.905 -0.943 -6.479 1.00 89.88 90 ASP A O 1
ATOM 656 N N . CYS A 1 91 ? 10.058 -0.439 -8.502 1.00 90.00 91 CYS A N 1
ATOM 657 C CA . CYS A 1 91 ? 9.363 0.791 -8.154 1.00 90.00 91 CYS A CA 1
ATOM 658 C C . CYS A 1 91 ? 10.296 1.878 -7.605 1.00 90.00 91 CYS A C 1
ATOM 660 O O . CYS A 1 91 ? 9.899 2.669 -6.734 1.00 90.00 91 CYS A O 1
ATOM 662 N N . ASN A 1 92 ? 11.533 1.929 -8.105 1.00 88.75 92 ASN A N 1
ATOM 663 C CA . ASN A 1 92 ? 12.537 2.917 -7.728 1.00 88.75 92 ASN A CA 1
ATOM 664 C C . ASN A 1 92 ? 12.420 4.242 -8.511 1.00 88.75 92 ASN A C 1
ATOM 666 O O . ASN A 1 92 ? 13.049 5.241 -8.141 1.00 88.75 92 ASN A O 1
ATOM 670 N N . GLY A 1 93 ? 11.563 4.292 -9.535 1.00 89.38 93 GLY A N 1
ATOM 671 C CA . GLY A 1 93 ? 11.326 5.461 -10.382 1.00 89.38 93 GLY A CA 1
ATOM 672 C C . GLY A 1 93 ? 12.113 5.457 -11.690 1.00 89.38 93 GLY A C 1
ATOM 673 O O . GLY A 1 93 ? 12.057 6.450 -12.426 1.00 89.38 93 GLY A O 1
ATOM 674 N N . GLN A 1 94 ? 12.837 4.381 -11.989 1.00 90.31 94 GLN A N 1
ATOM 675 C CA . GLN A 1 94 ? 13.576 4.180 -13.228 1.00 90.31 94 GLN A CA 1
ATOM 676 C C . GLN A 1 94 ? 13.066 2.923 -13.930 1.00 90.31 94 GLN A C 1
ATOM 678 O O . GLN A 1 94 ? 12.820 1.908 -13.305 1.00 90.31 94 GLN A O 1
ATOM 683 N N . VAL A 1 95 ? 12.888 3.012 -15.246 1.00 91.31 95 VAL A N 1
ATOM 684 C CA . VAL A 1 95 ? 12.416 1.893 -16.072 1.00 91.31 95 VAL A CA 1
ATOM 685 C C . VAL A 1 95 ? 13.613 1.097 -16.579 1.00 91.31 95 VAL A C 1
ATOM 687 O O . VAL A 1 95 ? 14.519 1.713 -17.149 1.00 91.31 95 VAL A O 1
ATOM 690 N N . ASP A 1 96 ? 13.564 -0.233 -16.454 1.00 90.38 96 ASP A N 1
ATOM 691 C CA . ASP A 1 96 ? 14.608 -1.164 -16.908 1.00 90.38 96 ASP A CA 1
ATOM 692 C C . ASP A 1 96 ? 16.014 -0.774 -16.378 1.00 90.38 96 ASP A C 1
ATOM 694 O O . ASP A 1 96 ? 16.999 -0.718 -17.125 1.00 90.38 96 ASP A O 1
ATOM 698 N N . ASP A 1 97 ? 16.094 -0.442 -15.088 1.00 90.00 97 ASP A N 1
ATOM 699 C CA . ASP A 1 97 ? 17.326 -0.098 -14.361 1.00 90.00 97 ASP A CA 1
ATOM 700 C C . ASP A 1 97 ? 18.033 -1.360 -13.815 1.00 90.00 97 ASP A C 1
ATOM 702 O O . ASP A 1 97 ? 17.498 -2.462 -13.866 1.00 90.00 97 ASP A O 1
ATOM 706 N N . GLY A 1 98 ? 19.284 -1.246 -13.350 1.00 80.31 98 GLY A N 1
ATOM 707 C CA . GLY A 1 98 ? 19.924 -2.325 -12.575 1.00 80.31 98 GLY A CA 1
ATOM 708 C C . GLY A 1 98 ? 20.218 -3.645 -13.312 1.00 80.31 98 GLY A C 1
ATOM 709 O O . GLY A 1 98 ? 20.657 -4.606 -12.676 1.00 80.31 98 GLY A O 1
ATOM 710 N N . CYS A 1 99 ? 20.016 -3.675 -14.628 1.00 82.31 99 CYS A N 1
ATOM 711 C CA . CYS A 1 99 ? 20.440 -4.714 -15.562 1.00 82.31 99 CYS A CA 1
ATOM 712 C C . CYS A 1 99 ? 21.967 -4.668 -15.822 1.00 82.31 99 CYS A C 1
ATOM 714 O O . CYS A 1 99 ? 22.548 -5.752 -16.041 1.00 82.31 99 CYS A O 1
#

Secondary structure (DSSP, 8-state):
---SSHHHHHHHHHHHTTSS----------S-----SS-TT-EEEPSSS-S-TT-B--EEEB-TTSSB---BSPBPPPSS--TTSSS-SS-SS-TT---

Sequence (99 aa):
MKLSRVLWLVMCVCAFIWLTAARGGSAGCLGGYEYVECKEGEERACPGPAAVGICTPGKQSCTEAGVW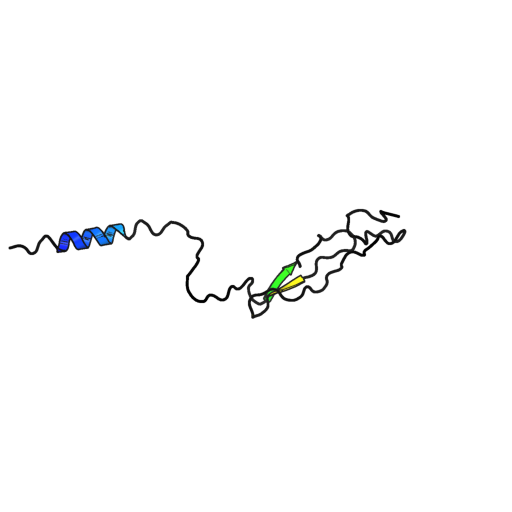GECQGRVTAEESEVCGNSKDDDCNGQVDDGC